Protein AF-A0A752QCD7-F1 (afdb_monomer)

InterPro domains:
  IPR005308 Orn/Lys/Arg decarboxylase, N-terminal [PF03709] (4-65)
  IPR011006 CheY-like superfamily [SSF52172] (1-66)
  IPR027464 Ornithine decarboxylase, N-terminal [G3DSA:3.40.50.220] (1-69)

Secondary structure (DSSP, 8-state):
-PPPEEEE-TTTGGG---SS-EEEGGG--STTEEEEEEEHHHHTTTHHHHHHHH-----EEEE-SS---

Mean predicted aligned error: 3.87 Å

Foldseek 3Di:
DDQAAEEEDPVCQVVDDDPHHYHYPVGDPCPRHQAYEYEPVVVVVCVVVVVVVSVPPHHYHYDYPDDPD

Nearest PDB structures (foldseek):
  1ord-assembly1_A  TM=8.406E-01  e=3.265E-03  Lactobacillus sp. 30A
  1c4k-assembly1_A  TM=8.070E-01  e=3.995E-03  Lactobacillus sp. 30A
  8etw-assembly1_Q  TM=4.526E-01  e=1.136E+00  Saccharomyces cerevisiae S288C

Organism: NCBI:txid224729

Sequence (69 aa):
MKSMNIAASGELIPRLSTHRNVVALDSTDFTDVAAVVITTADSRSGILALLKRTGFHLPVFMLADEPVS

Radius of gyration: 11.99 Å; Cα contacts (8 Å, |Δi|>4): 93; chains: 1; bounding box: 29×23×33 Å

pLDDT: mean 92.8, std 9.96, range [54.0, 98.5]

Solvent-accessible surface area (backbone atoms only — not comparable to full-atom values): 4387 Å² total; per-residue (Å²): 131,87,84,48,28,33,32,20,37,72,87,48,53,90,74,63,87,68,97,51,58,75,42,43,60,90,75,55,91,62,84,61,44,63,32,36,40,36,43,64,69,45,62,73,71,46,52,58,61,52,55,61,70,69,68,73,76,64,52,73,46,68,55,68,95,63,81,88,126

Structure (mmCIF, N/CA/C/O backbone):
data_AF-A0A752QCD7-F1
#
_entry.id   AF-A0A752QCD7-F1
#
loop_
_atom_site.group_PDB
_atom_site.id
_atom_site.type_symbol
_atom_site.label_atom_id
_atom_site.label_alt_id
_atom_site.label_comp_id
_atom_site.label_asym_id
_atom_site.label_entity_id
_atom_site.label_seq_id
_atom_site.pdbx_PDB_ins_code
_atom_site.Cartn_x
_atom_site.Cartn_y
_atom_site.Cartn_z
_atom_site.occupancy
_atom_site.B_iso_or_equiv
_atom_site.auth_seq_id
_atom_site.auth_comp_id
_atom_site.auth_asym_id
_atom_site.auth_atom_id
_atom_site.pdbx_PDB_model_num
ATOM 1 N N . MET A 1 1 ? -20.003 8.749 5.879 1.00 60.81 1 MET A N 1
ATOM 2 C CA . MET A 1 1 ? -18.962 7.697 5.979 1.00 60.81 1 MET A CA 1
ATOM 3 C C . MET A 1 1 ? -17.648 8.292 5.491 1.00 60.81 1 MET A C 1
ATOM 5 O O . MET A 1 1 ? -17.694 9.026 4.510 1.00 60.81 1 MET A O 1
ATOM 9 N N . LYS A 1 2 ? -16.514 8.050 6.167 1.00 77.56 2 LYS A N 1
ATOM 10 C CA . LYS A 1 2 ? -15.200 8.535 5.701 1.00 77.56 2 LYS A CA 1
ATOM 11 C C . LYS A 1 2 ? -14.847 7.822 4.389 1.00 77.56 2 LYS A C 1
ATOM 13 O O . LYS A 1 2 ? -14.993 6.606 4.301 1.00 77.56 2 LYS A O 1
ATOM 18 N N . SER A 1 3 ? -14.416 8.572 3.376 1.00 86.69 3 SER A N 1
ATOM 19 C CA . SER A 1 3 ? -13.893 7.983 2.141 1.00 86.69 3 SER A CA 1
ATOM 20 C C . SER A 1 3 ? -12.514 7.382 2.422 1.00 86.69 3 SER A C 1
ATOM 22 O O . SER A 1 3 ? -11.657 8.065 2.976 1.00 86.69 3 SER A O 1
ATOM 24 N N . MET A 1 4 ? -12.322 6.104 2.097 1.00 96.31 4 MET A N 1
ATOM 25 C CA . MET A 1 4 ? -11.031 5.414 2.231 1.00 96.31 4 MET A CA 1
ATOM 26 C C . MET A 1 4 ? -10.062 5.831 1.116 1.00 96.31 4 MET A C 1
ATOM 28 O O . MET A 1 4 ? -10.500 6.150 0.003 1.00 96.31 4 MET A O 1
ATOM 32 N N . ASN A 1 5 ? -8.768 5.768 1.407 1.00 97.88 5 ASN A N 1
ATOM 33 C CA . ASN A 1 5 ? -7.677 6.197 0.539 1.00 97.88 5 ASN A CA 1
ATOM 34 C C . ASN A 1 5 ? -7.356 5.167 -0.558 1.00 97.88 5 ASN A C 1
ATOM 36 O O . ASN A 1 5 ? -7.765 4.005 -0.493 1.00 97.88 5 ASN A O 1
ATOM 40 N N . ILE A 1 6 ? -6.583 5.598 -1.552 1.00 98.31 6 ILE A N 1
ATOM 41 C CA . ILE A 1 6 ? -5.842 4.731 -2.470 1.00 98.31 6 ILE A CA 1
ATOM 42 C C . ILE A 1 6 ? -4.367 4.824 -2.088 1.00 98.31 6 ILE A C 1
ATOM 44 O O . ILE A 1 6 ? -3.810 5.918 -2.082 1.00 98.31 6 ILE A O 1
ATOM 48 N N . ALA A 1 7 ? -3.735 3.699 -1.770 1.00 98.38 7 ALA A N 1
ATOM 49 C CA . ALA A 1 7 ? -2.287 3.667 -1.591 1.00 98.38 7 ALA A CA 1
ATOM 50 C C . ALA A 1 7 ? -1.632 3.428 -2.951 1.00 98.38 7 ALA A C 1
ATOM 52 O O . ALA A 1 7 ? -2.053 2.526 -3.675 1.00 98.38 7 ALA A O 1
ATOM 53 N N . ALA A 1 8 ? -0.633 4.220 -3.323 1.00 98.50 8 ALA A N 1
ATOM 54 C CA . ALA A 1 8 ? -0.007 4.095 -4.630 1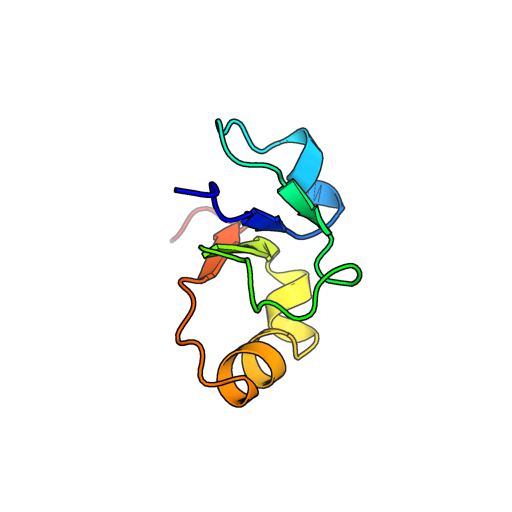.00 98.50 8 ALA A CA 1
ATOM 55 C C . ALA A 1 8 ? 1.508 4.265 -4.589 1.00 98.50 8 ALA A C 1
ATOM 57 O O . ALA A 1 8 ? 2.051 4.982 -3.745 1.00 98.50 8 ALA A O 1
ATOM 58 N N . SER A 1 9 ? 2.188 3.620 -5.535 1.00 97.62 9 SER A N 1
ATOM 59 C CA . SER A 1 9 ? 3.593 3.905 -5.826 1.00 97.62 9 SER A CA 1
ATOM 60 C C . SER A 1 9 ? 3.779 5.387 -6.113 1.00 97.62 9 SER A C 1
ATOM 62 O O . SER A 1 9 ? 2.976 5.976 -6.840 1.00 97.62 9 SER A O 1
ATOM 64 N N . GLY A 1 10 ? 4.849 5.981 -5.579 1.00 96.25 10 GLY A N 1
ATOM 65 C CA . GLY A 1 10 ? 5.070 7.429 -5.649 1.00 96.25 10 GLY A CA 1
ATOM 66 C C . GLY A 1 10 ? 4.997 7.990 -7.073 1.00 96.25 10 GLY A C 1
ATOM 67 O O . GLY A 1 10 ? 4.339 9.001 -7.305 1.00 96.25 10 GLY A O 1
ATOM 68 N N . GLU A 1 11 ? 5.581 7.288 -8.046 1.00 94.94 11 GLU A N 1
ATOM 69 C CA . GLU A 1 11 ? 5.556 7.688 -9.461 1.00 94.94 11 GLU A CA 1
ATOM 70 C C . GLU A 1 11 ? 4.169 7.606 -10.124 1.00 94.94 11 GLU A C 1
ATOM 72 O O . GLU A 1 11 ? 3.917 8.273 -11.129 1.00 94.94 11 GLU A O 1
ATOM 77 N N . LEU A 1 12 ? 3.248 6.814 -9.567 1.00 96.75 12 LEU A N 1
ATOM 78 C CA . LEU A 1 12 ? 1.892 6.660 -10.092 1.00 96.75 12 LEU A CA 1
ATOM 79 C C . LEU A 1 12 ? 0.925 7.697 -9.521 1.00 96.75 12 LEU A C 1
ATOM 81 O O . LEU A 1 12 ? -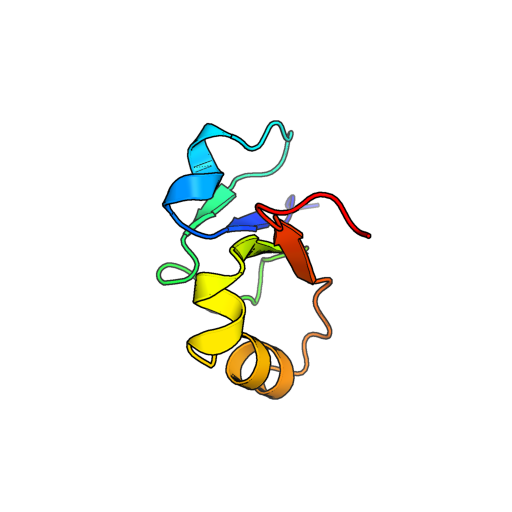0.059 8.006 -10.188 1.00 96.75 12 LEU A O 1
ATOM 85 N N . ILE A 1 13 ? 1.204 8.278 -8.348 1.00 97.12 13 ILE A N 1
ATOM 86 C CA . ILE A 1 13 ? 0.340 9.279 -7.694 1.00 97.12 13 ILE A CA 1
ATOM 87 C C . ILE A 1 13 ? -0.132 10.384 -8.658 1.00 97.12 13 ILE A C 1
ATOM 89 O O . ILE A 1 13 ? -1.346 10.561 -8.775 1.00 97.12 13 ILE A O 1
ATOM 93 N N . PRO A 1 14 ? 0.745 11.095 -9.402 1.00 96.69 14 PRO A N 1
ATOM 94 C CA . PRO A 1 14 ? 0.300 12.167 -10.298 1.00 96.69 14 PRO A CA 1
ATOM 95 C C . PRO A 1 14 ? -0.486 11.670 -11.525 1.00 96.69 14 PRO A C 1
ATOM 97 O O . PRO A 1 14 ? -1.076 12.479 -12.238 1.00 96.69 14 PRO A O 1
ATOM 100 N N . ARG A 1 15 ? -0.495 10.358 -11.797 1.00 95.19 15 ARG A N 1
ATOM 101 C CA . ARG A 1 15 ? -1.187 9.733 -12.939 1.00 95.19 15 ARG A CA 1
ATOM 102 C C . ARG A 1 15 ? -2.591 9.238 -12.580 1.00 95.19 15 ARG A C 1
ATOM 104 O O . ARG A 1 15 ? -3.346 8.867 -13.477 1.00 95.19 15 ARG A O 1
ATOM 111 N N . LEU A 1 16 ? -2.947 9.201 -11.294 1.00 96.50 16 LEU A N 1
ATOM 112 C CA . LEU A 1 16 ? -4.235 8.691 -10.831 1.00 96.50 16 LEU A CA 1
ATOM 113 C C . LEU A 1 16 ? -5.296 9.793 -10.817 1.00 96.50 16 LEU A C 1
ATOM 115 O O . LEU A 1 16 ? -5.165 10.800 -10.128 1.00 96.50 16 LEU A O 1
ATOM 119 N N . SER A 1 17 ? -6.394 9.562 -11.53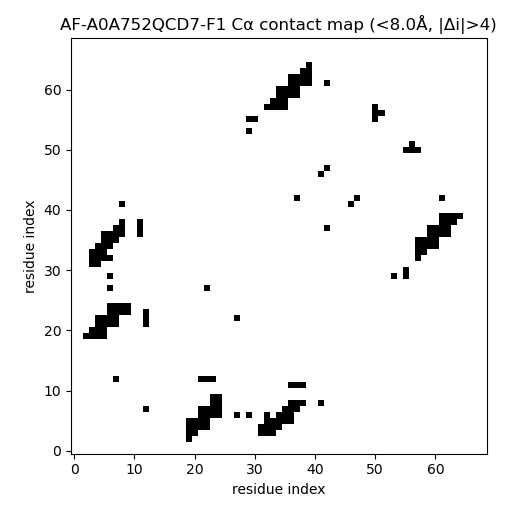7 1.00 96.50 17 SER A N 1
ATOM 120 C CA . SER A 1 17 ? -7.597 10.393 -11.467 1.00 96.50 17 SER A CA 1
ATOM 121 C C . SER A 1 17 ? -8.660 9.676 -10.640 1.00 96.50 17 SER A C 1
ATOM 123 O O . SER A 1 17 ? -9.176 8.632 -11.035 1.00 96.50 17 SER A O 1
ATOM 125 N N . THR A 1 18 ? -8.952 10.196 -9.449 1.00 95.50 18 THR A N 1
ATOM 126 C CA . THR A 1 18 ? -9.920 9.604 -8.521 1.00 95.50 18 THR A CA 1
ATOM 127 C C . THR A 1 18 ? -10.468 10.661 -7.567 1.00 95.50 18 THR A C 1
ATOM 129 O O . THR A 1 18 ? -9.814 11.659 -7.280 1.00 95.50 18 THR A O 1
ATOM 132 N N . HIS A 1 19 ? -11.673 10.433 -7.047 1.00 94.81 19 HIS A N 1
ATOM 133 C CA . HIS A 1 19 ? -12.269 11.265 -5.995 1.00 94.81 19 HIS A CA 1
ATOM 134 C C . HIS A 1 19 ? -11.765 10.909 -4.585 1.00 94.81 19 HIS A C 1
ATOM 136 O O . HIS A 1 19 ? -12.133 11.566 -3.612 1.00 94.81 19 HIS A O 1
ATOM 142 N N . ARG A 1 20 ? -10.984 9.831 -4.446 1.00 95.44 20 ARG A N 1
ATOM 143 C CA . 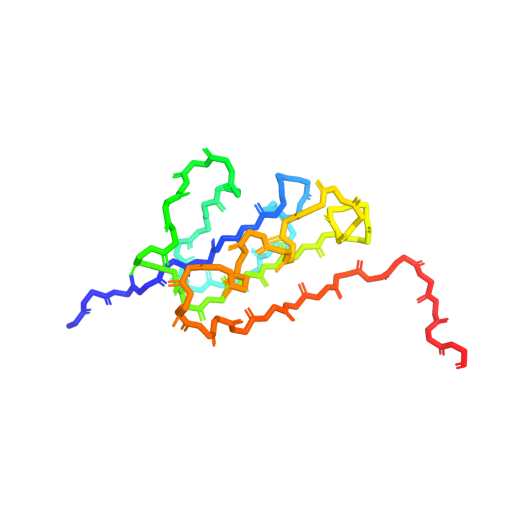ARG A 1 20 ? -10.377 9.406 -3.177 1.00 95.44 20 ARG A CA 1
ATOM 144 C C . ARG A 1 20 ? -9.010 10.058 -3.011 1.00 95.44 20 ARG A C 1
ATOM 146 O O . ARG A 1 20 ? -8.318 10.292 -3.994 1.00 95.44 20 ARG A O 1
ATOM 153 N N . ASN A 1 21 ? -8.597 10.289 -1.770 1.00 96.88 21 ASN A N 1
ATOM 154 C CA . ASN A 1 21 ? -7.228 10.722 -1.508 1.00 96.88 21 ASN A CA 1
ATOM 155 C C . ASN A 1 21 ? -6.249 9.617 -1.915 1.00 96.88 21 ASN A C 1
ATOM 157 O O . ASN A 1 21 ? -6.516 8.433 -1.684 1.00 96.88 21 ASN A O 1
ATOM 161 N N . VAL A 1 22 ? -5.118 10.015 -2.488 1.00 97.94 22 VAL A N 1
ATOM 162 C CA . VAL A 1 22 ? -4.018 9.114 -2.829 1.00 97.94 22 VAL A CA 1
ATOM 163 C C . VAL A 1 22 ? -2.884 9.343 -1.834 1.00 97.94 22 VAL A C 1
ATOM 165 O O . VAL A 1 22 ? -2.488 10.484 -1.607 1.00 97.94 22 VAL A O 1
ATOM 168 N N . VAL A 1 23 ? -2.385 8.268 -1.230 1.00 97.75 23 VAL A N 1
ATOM 169 C CA . VAL A 1 23 ? -1.264 8.278 -0.277 1.00 97.75 23 VAL A CA 1
ATOM 170 C C . VAL A 1 23 ? -0.134 7.396 -0.800 1.00 97.75 23 VAL A C 1
ATOM 172 O O . VAL A 1 23 ? -0.381 6.451 -1.551 1.00 97.75 23 VAL A O 1
ATOM 175 N N . ALA A 1 24 ? 1.106 7.696 -0.423 1.00 97.44 24 ALA A N 1
ATOM 176 C CA . ALA A 1 24 ? 2.248 6.877 -0.807 1.00 97.44 24 ALA A CA 1
ATOM 177 C C . ALA A 1 24 ? 2.252 5.544 -0.037 1.00 97.44 24 ALA A C 1
ATOM 179 O O . ALA A 1 24 ? 1.745 5.457 1.084 1.00 97.44 24 ALA A O 1
ATOM 180 N N . LEU A 1 25 ? 2.817 4.491 -0.639 1.00 96.44 25 LEU A N 1
ATOM 181 C CA . LEU A 1 25 ? 2.907 3.159 -0.018 1.00 96.44 25 LEU A CA 1
ATOM 182 C C . LEU A 1 25 ? 3.657 3.162 1.323 1.00 96.44 25 LEU A C 1
ATOM 184 O O . LEU A 1 25 ? 3.326 2.373 2.201 1.00 96.44 25 LEU A O 1
ATOM 188 N N . ASP A 1 26 ? 4.658 4.027 1.477 1.00 94.06 26 ASP A N 1
ATOM 189 C CA . ASP A 1 26 ? 5.489 4.158 2.679 1.00 94.06 26 ASP A CA 1
ATOM 190 C C . ASP A 1 26 ? 4.882 5.086 3.746 1.00 94.06 26 ASP A C 1
ATOM 192 O O . ASP A 1 26 ? 5.400 5.171 4.859 1.00 94.06 26 ASP A O 1
ATOM 196 N N . SER A 1 27 ? 3.760 5.745 3.440 1.00 95.62 27 SER A N 1
ATOM 197 C CA . SER A 1 27 ? 3.079 6.681 4.336 1.00 95.62 27 SER A CA 1
ATOM 198 C C . SER A 1 27 ? 1.777 6.124 4.926 1.00 95.62 27 SER A C 1
ATOM 200 O O . SER A 1 27 ? 0.929 6.897 5.371 1.00 95.62 27 SER A O 1
ATOM 202 N N . THR A 1 28 ? 1.554 4.808 4.877 1.00 95.94 28 THR A N 1
ATOM 203 C CA . THR A 1 28 ? 0.300 4.178 5.318 1.00 95.94 28 THR A CA 1
ATOM 204 C C . THR A 1 28 ? 0.537 2.829 5.994 1.00 95.94 28 THR A C 1
ATOM 206 O O . THR A 1 28 ? 1.450 2.088 5.643 1.00 95.94 28 THR A O 1
ATOM 209 N N . ASP A 1 29 ? -0.323 2.495 6.956 1.00 95.94 29 ASP A N 1
ATOM 210 C CA . ASP A 1 29 ? -0.432 1.161 7.558 1.00 95.94 29 ASP A CA 1
ATOM 211 C C . ASP A 1 29 ? -1.519 0.293 6.889 1.00 95.94 29 ASP A C 1
ATOM 213 O O . ASP A 1 29 ? -1.802 -0.818 7.337 1.00 95.94 29 ASP A O 1
ATOM 217 N N . PHE A 1 30 ? -2.117 0.799 5.803 1.00 96.81 30 PHE A N 1
ATOM 218 C CA . PHE A 1 30 ? -3.173 0.178 5.002 1.00 96.81 30 PHE A CA 1
ATOM 219 C C . PHE A 1 30 ? -4.543 0.025 5.684 1.00 96.81 30 PHE A C 1
ATOM 221 O O . PHE A 1 30 ? -5.460 -0.514 5.062 1.00 96.81 30 PHE A O 1
ATOM 228 N N . THR A 1 31 ? -4.734 0.518 6.913 1.00 95.81 31 THR A N 1
ATOM 229 C CA . THR A 1 31 ? -6.001 0.356 7.657 1.00 95.81 31 THR A CA 1
ATOM 230 C C . THR A 1 31 ? -7.154 1.187 7.088 1.00 95.81 31 THR A C 1
ATOM 232 O O . THR A 1 31 ? -8.313 0.782 7.178 1.00 95.81 31 THR A O 1
ATOM 235 N N . ASP A 1 32 ? -6.856 2.332 6.467 1.00 96.12 32 ASP A N 1
ATOM 236 C CA . ASP A 1 32 ? -7.842 3.221 5.844 1.00 96.12 32 ASP A CA 1
ATOM 237 C C . ASP A 1 32 ? -7.741 3.274 4.309 1.00 96.12 32 ASP A C 1
ATOM 239 O O . ASP A 1 32 ? -8.193 4.233 3.677 1.00 96.12 32 ASP A O 1
ATOM 243 N N . VAL A 1 33 ? -7.204 2.210 3.703 1.00 97.69 33 VAL A N 1
ATOM 244 C CA . VAL A 1 33 ? -6.992 2.058 2.255 1.00 97.69 33 VAL A CA 1
ATOM 245 C C . VAL A 1 33 ? -8.036 1.121 1.645 1.00 97.69 33 VAL A C 1
ATOM 247 O O . VAL A 1 33 ? -8.281 0.035 2.155 1.00 97.69 33 VAL A O 1
ATOM 250 N N . ALA A 1 34 ? -8.656 1.525 0.534 1.00 97.00 34 ALA A N 1
ATOM 251 C CA . ALA A 1 34 ? -9.622 0.701 -0.200 1.00 97.00 34 ALA A CA 1
ATOM 252 C C . ALA A 1 34 ? -8.992 -0.135 -1.322 1.00 97.00 34 ALA A C 1
ATOM 254 O O . ALA A 1 34 ? -9.546 -1.166 -1.692 1.00 97.00 34 ALA A O 1
ATOM 255 N N . ALA A 1 35 ? -7.880 0.323 -1.897 1.00 97.88 35 ALA A N 1
ATOM 256 C CA . ALA A 1 35 ? -7.140 -0.388 -2.933 1.00 97.88 35 ALA A CA 1
ATOM 257 C C . ALA A 1 35 ? -5.697 0.115 -3.007 1.00 97.88 35 ALA A C 1
ATOM 259 O O . ALA A 1 35 ? -5.403 1.253 -2.625 1.00 97.88 35 ALA A O 1
ATOM 260 N N . VAL A 1 36 ? -4.820 -0.732 -3.537 1.00 98.38 36 VAL A N 1
ATOM 261 C CA . VAL A 1 36 ? -3.406 -0.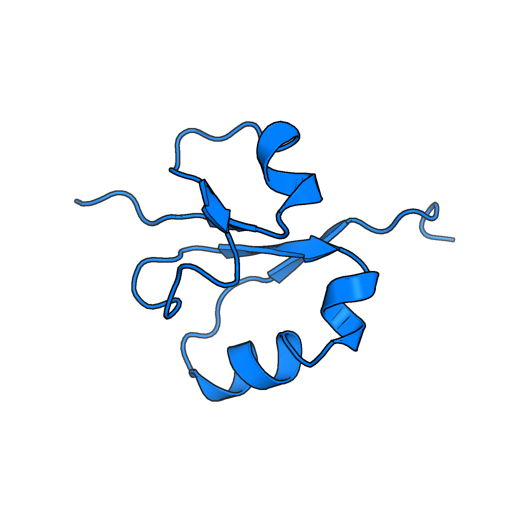426 -3.746 1.00 98.38 36 VAL A CA 1
ATOM 262 C C . VAL A 1 36 ? -3.107 -0.402 -5.244 1.00 98.38 36 VAL A C 1
ATOM 264 O O . VAL A 1 36 ? -3.513 -1.316 -5.960 1.00 98.38 36 VAL A O 1
ATOM 267 N N . VAL A 1 37 ? -2.403 0.620 -5.728 1.00 98.25 37 VAL A N 1
ATOM 268 C CA . VAL A 1 37 ? -1.961 0.727 -7.126 1.00 98.25 37 VAL A CA 1
ATOM 269 C C . VAL A 1 37 ? -0.438 0.730 -7.181 1.00 98.25 37 VAL A C 1
ATOM 271 O O . VAL A 1 37 ? 0.196 1.642 -6.660 1.00 98.25 37 VAL A O 1
ATOM 274 N N . ILE A 1 38 ? 0.156 -0.282 -7.805 1.00 97.69 38 ILE A N 1
ATOM 275 C CA . ILE A 1 38 ? 1.605 -0.482 -7.797 1.00 97.69 38 ILE A CA 1
ATOM 276 C C . ILE A 1 38 ? 2.217 -0.546 -9.191 1.00 97.69 38 ILE A C 1
ATOM 278 O O . ILE A 1 38 ? 1.540 -0.832 -10.179 1.00 97.69 38 ILE A O 1
ATOM 282 N N . THR A 1 39 ? 3.523 -0.326 -9.263 1.00 96.12 39 THR A N 1
ATOM 283 C CA . THR A 1 39 ? 4.322 -0.607 -10.458 1.00 96.12 39 THR A CA 1
ATOM 284 C C . THR A 1 39 ? 4.721 -2.081 -10.501 1.00 96.12 39 THR A C 1
ATOM 286 O O . THR A 1 39 ? 4.640 -2.817 -9.509 1.00 96.12 39 THR A O 1
ATOM 289 N N . THR A 1 40 ? 5.244 -2.516 -11.646 1.00 94.50 40 THR A N 1
ATOM 290 C CA . THR A 1 40 ? 5.866 -3.844 -11.745 1.00 94.50 40 THR A CA 1
ATOM 291 C C . THR A 1 40 ? 7.151 -3.937 -10.905 1.00 94.50 40 THR A C 1
ATOM 293 O O . THR A 1 40 ? 7.501 -5.018 -10.436 1.00 94.50 40 THR A O 1
ATOM 296 N N . ALA A 1 41 ? 7.863 -2.829 -10.670 1.00 94.06 41 ALA A N 1
ATOM 297 C CA . ALA A 1 41 ? 9.042 -2.824 -9.804 1.00 94.06 41 ALA A CA 1
ATOM 298 C C . ALA A 1 41 ? 8.670 -3.085 -8.336 1.00 94.06 41 ALA A C 1
ATOM 300 O O . ALA A 1 41 ? 9.305 -3.913 -7.680 1.00 94.06 41 ALA A O 1
ATOM 301 N N . ASP A 1 42 ? 7.592 -2.467 -7.855 1.00 95.19 42 ASP A N 1
ATOM 302 C CA . 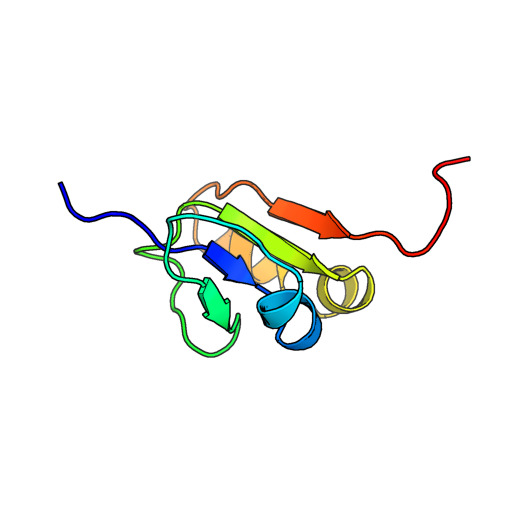ASP A 1 42 ? 7.107 -2.646 -6.485 1.00 95.19 42 ASP A CA 1
ATOM 303 C C . ASP A 1 42 ? 6.631 -4.072 -6.223 1.00 95.19 42 ASP A C 1
ATOM 305 O O . ASP A 1 42 ? 6.865 -4.617 -5.150 1.00 95.19 42 ASP A O 1
ATOM 309 N N . SER A 1 43 ? 6.028 -4.739 -7.210 1.00 93.50 43 SER A N 1
ATOM 310 C CA . SER A 1 43 ? 5.594 -6.132 -7.035 1.00 93.50 43 SER A CA 1
ATOM 311 C C . SER A 1 43 ? 6.751 -7.073 -6.667 1.00 93.50 43 SER A C 1
ATOM 313 O O . SER A 1 43 ? 6.552 -8.053 -5.945 1.00 93.50 43 SER A O 1
ATOM 315 N N . ARG A 1 44 ? 7.976 -6.725 -7.084 1.00 93.94 44 ARG A N 1
ATOM 316 C CA . ARG A 1 44 ? 9.220 -7.447 -6.794 1.00 93.94 44 ARG A CA 1
ATOM 317 C C . ARG A 1 44 ? 9.933 -6.964 -5.526 1.00 93.94 44 ARG A C 1
ATOM 319 O O . ARG A 1 44 ? 10.879 -7.619 -5.099 1.00 93.94 44 ARG A O 1
ATOM 326 N N . SER A 1 45 ? 9.488 -5.872 -4.898 1.00 92.44 45 SER A N 1
ATOM 327 C CA . SER A 1 45 ? 10.111 -5.304 -3.688 1.00 92.44 45 SER A CA 1
ATOM 328 C C . SER A 1 45 ? 9.685 -5.997 -2.387 1.00 92.44 45 SER A C 1
ATOM 330 O O . SER A 1 45 ? 10.239 -5.729 -1.324 1.00 92.44 45 SER A O 1
ATOM 332 N N . GLY A 1 46 ? 8.703 -6.902 -2.457 1.00 92.50 46 GLY A N 1
ATOM 333 C CA . GLY A 1 46 ? 8.129 -7.585 -1.295 1.00 92.5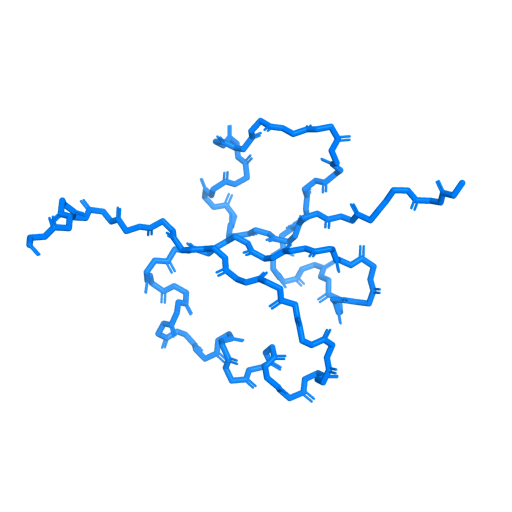0 46 GLY A CA 1
ATOM 334 C C . GLY A 1 46 ? 6.822 -6.970 -0.783 1.00 92.50 46 GLY A C 1
ATOM 335 O O . GLY A 1 46 ? 6.210 -7.541 0.123 1.00 92.50 46 GLY A O 1
ATOM 336 N N . ILE A 1 47 ? 6.330 -5.881 -1.393 1.00 94.88 47 ILE A N 1
ATOM 337 C CA . ILE A 1 47 ? 5.065 -5.232 -1.002 1.00 94.88 47 ILE A CA 1
ATOM 338 C C . ILE A 1 47 ? 3.876 -6.200 -1.016 1.00 94.88 47 ILE A C 1
ATOM 340 O O . ILE A 1 47 ? 3.042 -6.171 -0.119 1.00 94.88 47 ILE A O 1
ATOM 344 N N . LEU A 1 48 ? 3.817 -7.129 -1.975 1.00 95.88 48 LEU A N 1
ATOM 345 C CA . LEU A 1 48 ? 2.734 -8.113 -2.056 1.00 95.88 48 LEU A CA 1
ATOM 346 C C . LEU A 1 48 ? 2.733 -9.067 -0.854 1.00 95.88 48 LEU A C 1
ATOM 348 O O . LEU A 1 48 ? 1.673 -9.431 -0.344 1.00 95.88 48 LEU A O 1
ATOM 352 N N . ALA A 1 49 ? 3.916 -9.453 -0.370 1.00 96.31 49 ALA A N 1
ATOM 353 C CA . ALA A 1 49 ? 4.037 -10.273 0.828 1.00 96.31 49 ALA A CA 1
ATOM 354 C C . ALA A 1 49 ? 3.627 -9.487 2.081 1.00 96.31 49 ALA A C 1
ATOM 356 O O . ALA A 1 49 ? 2.970 -10.052 2.956 1.00 96.31 49 ALA A O 1
ATOM 357 N N . LEU A 1 50 ? 3.969 -8.194 2.149 1.00 95.25 50 LEU A N 1
ATOM 358 C CA . LEU A 1 50 ? 3.524 -7.300 3.218 1.00 95.25 50 LEU A CA 1
ATOM 359 C C . LEU A 1 50 ? 1.994 -7.179 3.230 1.00 95.25 50 LEU A C 1
ATOM 361 O O . LEU A 1 50 ? 1.374 -7.483 4.245 1.00 95.25 50 LEU A O 1
ATOM 365 N N . LEU A 1 51 ? 1.382 -6.843 2.090 1.00 96.31 51 LEU A N 1
ATOM 366 C CA . LEU A 1 51 ? -0.071 -6.711 1.933 1.00 96.31 51 LEU A CA 1
ATOM 367 C C . LEU A 1 51 ? -0.814 -8.011 2.255 1.00 96.31 51 LEU A C 1
ATOM 369 O O . LEU A 1 51 ? -1.882 -7.985 2.855 1.00 96.31 51 LEU A O 1
ATOM 373 N N . LYS A 1 52 ? -0.245 -9.173 1.918 1.00 95.56 52 LYS A N 1
ATOM 374 C CA . LYS A 1 52 ? -0.828 -10.465 2.304 1.00 95.56 52 LYS A CA 1
ATOM 375 C C . LYS A 1 52 ? -0.812 -10.676 3.821 1.00 95.56 52 LYS A C 1
ATOM 377 O O . LYS A 1 52 ? -1.755 -11.249 4.361 1.00 95.56 52 LYS A O 1
ATOM 382 N N . ARG A 1 53 ? 0.246 -10.235 4.510 1.00 96.62 53 ARG A N 1
ATOM 383 C CA . ARG A 1 53 ? 0.394 -10.381 5.969 1.00 96.62 53 ARG A CA 1
ATOM 384 C C . ARG A 1 53 ? -0.524 -9.457 6.765 1.00 96.62 53 ARG A C 1
ATOM 386 O O . ARG A 1 53 ? -0.819 -9.799 7.904 1.00 96.62 53 ARG A O 1
ATOM 393 N N . THR A 1 54 ? -0.987 -8.340 6.195 1.00 94.88 54 THR A N 1
ATOM 394 C CA . THR A 1 54 ? -1.949 -7.459 6.885 1.00 94.88 54 THR A CA 1
ATOM 395 C C . THR A 1 54 ? -3.300 -8.139 7.109 1.00 94.88 54 THR A C 1
ATOM 397 O O . THR A 1 54 ? -4.015 -7.785 8.038 1.00 94.88 54 THR A O 1
ATOM 400 N N . GLY A 1 55 ? -3.664 -9.115 6.267 1.00 96.75 55 GLY A N 1
ATOM 401 C CA . GLY A 1 55 ? -4.960 -9.790 6.344 1.00 96.75 55 GLY A CA 1
ATOM 402 C C . GLY A 1 55 ? -6.146 -8.909 5.935 1.00 96.75 55 GLY A C 1
ATOM 403 O O . GLY A 1 55 ? -7.287 -9.313 6.123 1.00 96.75 55 GLY A O 1
ATOM 404 N N . PHE A 1 56 ? -5.911 -7.725 5.358 1.00 96.12 56 PHE A N 1
ATOM 405 C CA . PHE A 1 56 ? -6.985 -6.817 4.927 1.00 96.12 56 PHE A CA 1
ATOM 406 C C . PHE A 1 56 ? -7.611 -7.192 3.581 1.00 96.12 56 PHE A C 1
ATOM 408 O O . PHE A 1 56 ? -8.649 -6.646 3.222 1.00 96.12 56 PHE A O 1
ATOM 415 N N . HIS A 1 57 ? -6.999 -8.121 2.836 1.00 94.94 57 HIS A N 1
ATOM 416 C CA . HIS A 1 57 ? -7.494 -8.583 1.532 1.00 94.94 57 HIS A CA 1
ATOM 417 C C . HIS A 1 57 ? -7.745 -7.438 0.530 1.00 94.94 57 HIS A C 1
ATOM 419 O O . HIS A 1 57 ? -8.715 -7.457 -0.227 1.00 94.94 57 HIS A O 1
ATOM 425 N N . LEU A 1 58 ? -6.862 -6.433 0.526 1.00 97.12 58 LEU A N 1
ATOM 426 C CA . LEU A 1 58 ? -6.992 -5.267 -0.344 1.00 97.12 58 LEU A CA 1
ATOM 427 C C . LEU A 1 58 ? -6.830 -5.647 -1.827 1.00 97.12 58 LEU A C 1
ATOM 429 O O . LEU A 1 58 ? -5.891 -6.374 -2.165 1.00 97.12 58 LEU A O 1
ATOM 433 N N . PRO A 1 59 ? -7.676 -5.117 -2.730 1.00 97.81 59 PRO A N 1
ATOM 434 C CA . PRO A 1 59 ? -7.434 -5.182 -4.165 1.00 97.81 59 PRO A CA 1
ATOM 435 C C . PRO A 1 59 ? -6.107 -4.507 -4.524 1.00 97.81 59 PRO A C 1
ATOM 437 O O . PRO A 1 59 ? -5.847 -3.378 -4.099 1.00 97.81 59 PRO A O 1
ATOM 440 N N . VAL A 1 60 ? -5.293 -5.182 -5.337 1.00 97.75 60 VAL A N 1
ATOM 441 C CA . VAL A 1 60 ? -4.027 -4.649 -5.853 1.00 97.75 60 VAL A CA 1
ATOM 442 C C . VAL A 1 60 ? -4.116 -4.542 -7.371 1.00 97.75 60 VAL A C 1
ATOM 444 O O . VAL A 1 60 ? -4.300 -5.545 -8.058 1.00 97.75 60 VAL A O 1
ATOM 447 N N . PHE A 1 61 ? -3.975 -3.327 -7.889 1.00 97.44 61 PHE A N 1
ATOM 448 C CA . PHE A 1 61 ? -3.895 -3.031 -9.315 1.00 97.44 61 PHE A CA 1
ATOM 449 C C . PHE A 1 61 ? -2.437 -2.764 -9.675 1.00 97.44 61 PHE A C 1
ATOM 451 O O . PHE A 1 61 ? -1.763 -2.000 -8.990 1.00 97.44 61 PHE A O 1
ATOM 458 N N . MET A 1 62 ? -1.941 -3.384 -10.741 1.00 95.56 62 MET A N 1
ATOM 459 C CA . MET A 1 62 ? -0.563 -3.202 -11.190 1.00 95.56 62 MET A CA 1
ATOM 460 C C . MET A 1 62 ? -0.553 -2.521 -12.552 1.00 95.56 62 MET A C 1
ATOM 462 O O . MET A 1 62 ? -1.226 -2.986 -13.471 1.00 95.56 62 MET A O 1
ATOM 466 N N . LEU A 1 63 ? 0.215 -1.441 -12.683 1.00 94.50 63 LEU A N 1
ATOM 467 C CA . LEU A 1 63 ? 0.553 -0.891 -13.988 1.00 94.50 63 LEU A CA 1
ATOM 468 C C . LEU A 1 63 ? 1.744 -1.678 -14.554 1.00 94.50 63 LEU A C 1
ATOM 470 O O . LEU A 1 63 ? 2.835 -1.678 -13.974 1.00 94.50 63 LEU A O 1
ATOM 474 N N . ALA A 1 64 ? 1.505 -2.367 -15.666 1.00 88.44 64 ALA A N 1
ATOM 475 C CA . ALA A 1 64 ? 2.534 -3.034 -16.452 1.00 88.44 64 ALA A CA 1
ATOM 476 C C . ALA A 1 64 ? 2.969 -2.119 -17.605 1.00 88.44 64 ALA A C 1
ATOM 478 O O . ALA A 1 64 ? 2.120 -1.520 -18.264 1.00 88.44 64 ALA A O 1
ATOM 479 N N . ASP A 1 65 ? 4.279 -2.017 -17.837 1.00 77.12 65 ASP A N 1
ATOM 480 C CA . ASP A 1 65 ? 4.849 -1.199 -18.919 1.00 77.12 65 ASP A CA 1
ATOM 481 C C . ASP A 1 65 ? 4.838 -1.911 -20.288 1.00 77.12 65 ASP A C 1
ATOM 483 O O . ASP A 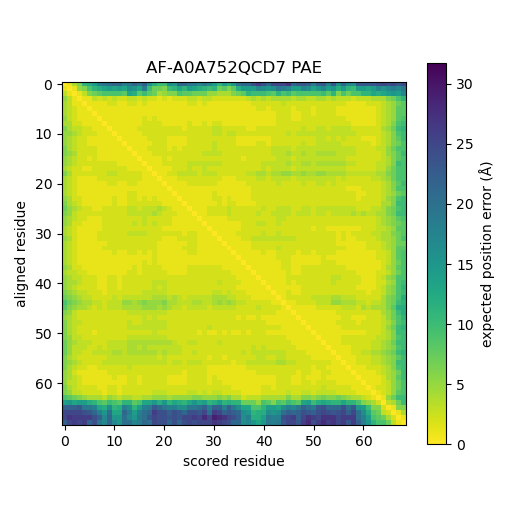1 65 ? 5.131 -1.290 -21.307 1.00 77.12 65 ASP A O 1
ATOM 487 N N . GLU A 1 66 ? 4.472 -3.196 -20.341 1.00 70.75 66 GLU A N 1
ATOM 488 C CA . GLU A 1 66 ? 4.397 -3.978 -21.581 1.00 70.75 66 GLU A CA 1
ATOM 489 C C . GLU A 1 66 ? 2.949 -4.193 -22.048 1.00 70.75 66 GLU A C 1
ATOM 491 O O . GLU A 1 66 ? 2.048 -4.368 -21.218 1.00 70.75 66 GLU A O 1
ATOM 496 N N . PRO A 1 67 ? 2.698 -4.231 -23.374 1.00 57.19 67 PRO A N 1
ATOM 497 C CA . PRO A 1 67 ? 1.434 -4.730 -23.886 1.00 57.19 67 PRO A CA 1
ATOM 498 C C . PRO A 1 67 ? 1.299 -6.186 -23.442 1.00 57.19 67 PRO A C 1
ATOM 500 O O . PRO A 1 67 ? 2.185 -7.003 -23.693 1.00 57.19 67 PRO A O 1
ATOM 503 N N . VAL A 1 68 ? 0.198 -6.495 -22.761 1.00 58.09 68 VAL A N 1
ATOM 504 C CA . VAL A 1 68 ? -0.172 -7.870 -22.416 1.00 58.09 68 VAL A CA 1
ATOM 505 C C . VAL A 1 68 ? -0.182 -8.668 -23.723 1.00 58.09 68 VAL A C 1
ATOM 507 O O . VAL A 1 68 ? -1.029 -8.416 -24.581 1.00 58.09 68 VAL A O 1
ATOM 510 N N . SER A 1 69 ? 0.831 -9.519 -23.910 1.00 54.00 69 SER A N 1
ATOM 511 C CA . SER A 1 69 ? 0.979 -10.388 -25.084 1.00 54.00 69 SER A CA 1
ATOM 512 C C . SER A 1 69 ? 0.035 -11.578 -25.005 1.00 54.00 69 SER A C 1
ATOM 514 O O . SER A 1 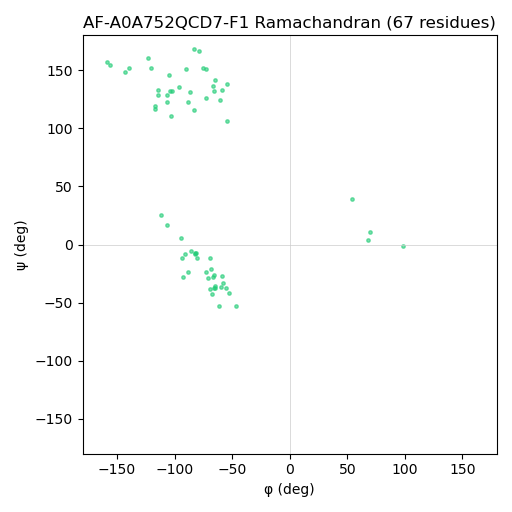69 ? -0.189 -12.071 -23.874 1.00 54.00 69 SER A O 1
#